Protein AF-A0A4Z0QN65-F1 (afdb_monomer_lite)

pLDDT: mean 91.8, std 8.85, range [50.81, 98.5]

Foldseek 3Di:
DDLQVLCVVLPHNGNVRQVVQKDFLDADPNKTFIWGDRPQWIWTAIPVPSVDTPDIGRDPVVSNCSVVVVVVVVVVVVVVD

Secondary structure (DSSP, 8-state):
--HHHHHHHTT-S-HHHHHHT-EEEEEETTEEEEEEEETTEEEEEETT-TTS--EEESSHHHHHHHHHHHHHHHHHHHT--

Structure (mmCIF, N/CA/C/O backbone):
data_AF-A0A4Z0QN65-F1
#
_entry.id   AF-A0A4Z0QN65-F1
#
loop_
_atom_site.group_PDB
_atom_s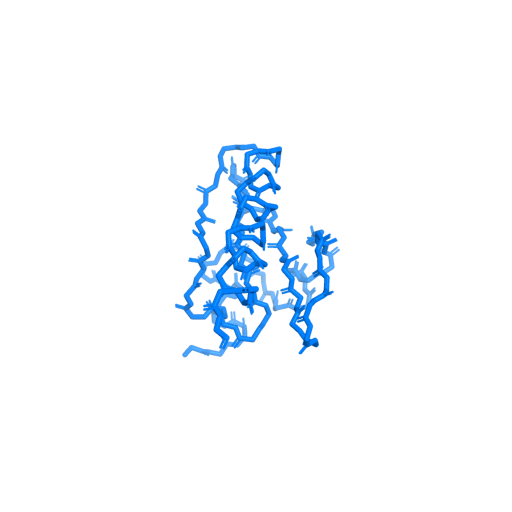ite.id
_atom_site.type_symbol
_atom_site.label_atom_id
_atom_site.label_alt_id
_atom_site.label_comp_id
_atom_site.label_asym_id
_atom_site.label_entity_id
_atom_site.label_seq_id
_atom_site.pdbx_PDB_ins_code
_atom_site.Cartn_x
_atom_site.Cartn_y
_atom_site.Cartn_z
_atom_site.occupancy
_atom_site.B_iso_or_equiv
_atom_site.auth_seq_id
_atom_site.auth_comp_id
_atom_site.auth_asym_id
_atom_site.auth_atom_id
_atom_site.pdbx_PDB_model_num
ATOM 1 N N . MET A 1 1 ? 0.321 -15.666 5.811 1.00 82.19 1 MET A N 1
ATOM 2 C CA . MET A 1 1 ? -0.585 -14.593 6.264 1.00 82.19 1 MET A CA 1
ATOM 3 C C . MET A 1 1 ? -1.728 -14.494 5.265 1.00 82.19 1 MET A C 1
ATOM 5 O O . MET A 1 1 ? -1.464 -14.607 4.072 1.00 82.19 1 MET A O 1
ATOM 9 N N . THR A 1 2 ? -2.974 -14.377 5.714 1.00 90.00 2 THR A N 1
ATOM 10 C CA . THR A 1 2 ? -4.125 -14.093 4.837 1.00 90.00 2 THR A CA 1
ATOM 11 C C . THR A 1 2 ? -4.245 -12.589 4.577 1.00 90.00 2 THR A C 1
ATOM 13 O O . THR A 1 2 ? -3.665 -11.795 5.314 1.00 90.00 2 THR A O 1
ATOM 16 N N . ASN A 1 3 ? -5.027 -12.197 3.569 1.00 90.69 3 ASN A N 1
ATOM 17 C CA . ASN A 1 3 ? -5.313 -10.791 3.263 1.00 90.69 3 ASN A CA 1
ATOM 18 C C . ASN A 1 3 ? -5.864 -10.027 4.477 1.00 90.69 3 ASN A C 1
ATOM 20 O O . ASN A 1 3 ? -5.354 -8.967 4.823 1.00 90.69 3 ASN A O 1
ATOM 24 N N . ASP A 1 4 ? -6.843 -10.597 5.182 1.00 91.69 4 ASP A N 1
ATOM 25 C CA . ASP A 1 4 ? -7.402 -9.945 6.373 1.00 91.69 4 ASP A CA 1
ATOM 26 C C . ASP A 1 4 ? -6.398 -9.877 7.528 1.00 91.69 4 ASP A C 1
ATOM 28 O O . ASP A 1 4 ? -6.365 -8.892 8.257 1.00 91.69 4 ASP A O 1
ATOM 32 N N . GLN A 1 5 ? -5.522 -10.878 7.678 1.00 93.44 5 GLN A N 1
ATOM 33 C CA . GLN A 1 5 ? -4.447 -10.813 8.674 1.00 93.44 5 GLN A CA 1
ATOM 34 C C . GLN A 1 5 ? -3.449 -9.692 8.362 1.00 93.44 5 GLN A C 1
ATOM 36 O O . GLN A 1 5 ? -2.978 -9.035 9.286 1.00 93.44 5 GLN A O 1
ATOM 41 N N . PHE A 1 6 ? -3.139 -9.469 7.083 1.00 93.56 6 PHE A N 1
ATOM 42 C CA . PHE A 1 6 ? -2.292 -8.364 6.640 1.00 93.56 6 PHE A CA 1
ATOM 43 C C . PHE A 1 6 ? -2.955 -7.010 6.910 1.00 93.56 6 PHE A C 1
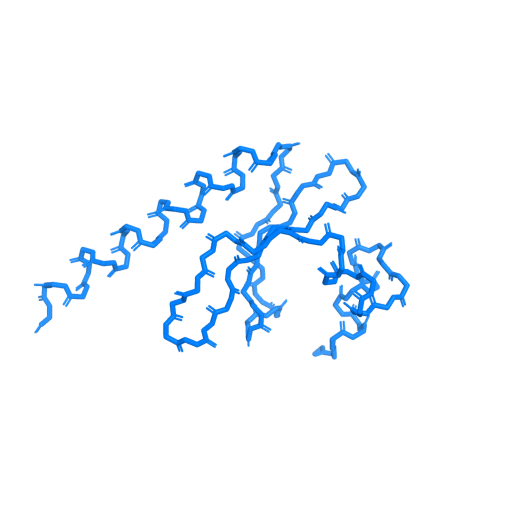ATOM 45 O O . PHE A 1 6 ? -2.353 -6.144 7.539 1.00 93.56 6 PHE A O 1
ATOM 52 N N . ALA A 1 7 ? -4.226 -6.859 6.537 1.00 94.38 7 ALA A N 1
ATOM 53 C CA . ALA A 1 7 ? -4.994 -5.643 6.790 1.00 94.38 7 ALA A CA 1
ATOM 54 C C . ALA A 1 7 ? -5.068 -5.318 8.292 1.00 94.38 7 ALA A C 1
ATOM 56 O O . ALA A 1 7 ? -4.718 -4.216 8.715 1.00 94.38 7 ALA A O 1
ATOM 57 N N . SER A 1 8 ? -5.413 -6.308 9.121 1.00 94.19 8 SER A N 1
ATOM 58 C CA . SER A 1 8 ? -5.440 -6.161 10.581 1.00 94.19 8 SER A CA 1
ATOM 59 C C . SER A 1 8 ? -4.077 -5.823 11.179 1.00 94.19 8 SER A C 1
ATOM 61 O O . SER A 1 8 ? -4.011 -5.043 12.127 1.00 94.19 8 SER A O 1
ATOM 63 N N . HIS A 1 9 ? -2.981 -6.359 10.631 1.00 93.69 9 HIS A N 1
ATOM 64 C CA . HIS A 1 9 ? -1.628 -6.008 11.071 1.00 93.69 9 HIS A CA 1
ATOM 65 C C . HIS A 1 9 ? -1.311 -4.519 10.865 1.00 93.69 9 HIS A C 1
ATOM 67 O O . HIS A 1 9 ? -0.598 -3.926 11.671 1.00 93.69 9 HIS A O 1
ATOM 73 N N . HIS A 1 10 ? -1.892 -3.913 9.830 1.00 92.69 10 HIS A N 1
ATOM 74 C CA . HIS A 1 10 ? -1.694 -2.514 9.461 1.00 92.69 10 HIS A CA 1
ATOM 75 C C . HIS A 1 10 ? -2.815 -1.574 9.932 1.00 92.69 10 HIS A C 1
ATOM 77 O O . HIS A 1 10 ? -2.863 -0.416 9.523 1.00 92.69 10 HIS A O 1
ATOM 83 N N . GLY A 1 11 ? -3.677 -2.043 10.840 1.00 94.12 11 GLY A N 1
ATOM 84 C CA . GLY A 1 11 ? -4.678 -1.214 11.515 1.00 94.12 11 GLY A CA 1
ATOM 85 C C . GLY A 1 11 ? -6.042 -1.135 10.828 1.00 94.12 11 GLY A C 1
ATOM 86 O O . GLY A 1 11 ? -6.863 -0.322 11.244 1.00 94.12 11 GLY A O 1
ATOM 87 N N . TYR A 1 12 ? -6.303 -1.976 9.827 1.00 95.75 12 TYR A N 1
ATOM 88 C CA . TYR A 1 12 ? -7.590 -2.043 9.132 1.00 95.75 12 TYR A CA 1
ATOM 89 C C . TYR A 1 12 ? -8.478 -3.164 9.675 1.00 95.75 12 TYR A C 1
ATOM 91 O O . TYR A 1 12 ? -7.998 -4.199 10.146 1.00 95.75 12 TYR A O 1
ATOM 99 N N . THR A 1 13 ? -9.792 -2.993 9.567 1.00 94.81 13 THR A N 1
ATOM 100 C CA . THR A 1 13 ? -10.776 -3.997 9.990 1.00 94.81 13 THR A CA 1
ATOM 101 C C . THR A 1 13 ? -10.878 -5.130 8.975 1.00 94.81 13 THR A C 1
ATOM 103 O O . THR A 1 13 ? -10.996 -6.293 9.361 1.00 94.81 13 THR A O 1
ATOM 106 N N . THR A 1 14 ? -10.827 -4.801 7.682 1.00 95.06 14 THR A N 1
ATOM 107 C CA . THR A 1 14 ? -10.889 -5.767 6.576 1.00 95.06 14 THR A CA 1
ATOM 108 C C . THR A 1 14 ? -9.886 -5.418 5.482 1.00 95.06 14 THR A C 1
ATOM 110 O O . THR A 1 14 ? -9.445 -4.274 5.354 1.00 95.06 14 THR A O 1
ATOM 113 N N . PHE A 1 15 ? -9.532 -6.402 4.655 1.00 94.38 15 PHE A N 1
ATOM 114 C CA . PHE A 1 15 ? -8.710 -6.134 3.475 1.00 94.38 15 PHE A CA 1
ATOM 115 C C . PHE A 1 15 ? -9.417 -5.250 2.439 1.00 94.38 15 PHE A C 1
ATOM 117 O O . PHE A 1 15 ? -8.767 -4.453 1.776 1.00 94.38 15 PHE A O 1
ATOM 124 N N . GLU A 1 16 ? -10.741 -5.353 2.317 1.00 95.00 16 GLU A N 1
ATOM 125 C CA . GLU A 1 16 ? -11.533 -4.490 1.431 1.00 95.00 16 GLU A CA 1
ATOM 126 C C . GLU A 1 16 ? -11.439 -3.016 1.848 1.00 95.00 16 GLU A C 1
ATOM 128 O O . GLU A 1 16 ? -11.117 -2.172 1.019 1.00 95.00 16 GLU A O 1
ATOM 133 N N . GLU A 1 17 ? -11.588 -2.723 3.147 1.00 96.06 17 GLU A N 1
ATOM 134 C CA . GLU A 1 17 ? -11.407 -1.373 3.696 1.00 96.06 17 GLU A CA 1
ATOM 135 C C . GLU A 1 17 ? -10.008 -0.828 3.387 1.00 96.06 17 GLU A C 1
ATOM 137 O O . GLU A 1 17 ? -9.856 0.321 2.972 1.00 96.06 17 GLU A O 1
ATOM 142 N N . MET A 1 18 ? -8.982 -1.666 3.562 1.00 96.19 18 MET A N 1
ATOM 143 C CA . MET A 1 18 ? -7.610 -1.298 3.233 1.00 96.19 18 MET A CA 1
ATOM 144 C C . MET A 1 18 ? -7.481 -0.905 1.762 1.00 96.19 18 MET A C 1
ATOM 146 O O . MET A 1 18 ? -6.921 0.148 1.470 1.00 96.19 18 MET A O 1
ATOM 150 N N . ILE A 1 19 ? -8.001 -1.716 0.837 1.00 95.44 19 ILE A N 1
ATOM 151 C CA . ILE A 1 19 ? -7.938 -1.433 -0.602 1.00 95.44 19 ILE A CA 1
ATOM 152 C C . ILE A 1 19 ? -8.687 -0.144 -0.955 1.00 95.44 19 ILE A C 1
ATOM 154 O O . ILE A 1 19 ? -8.133 0.680 -1.680 1.00 95.44 19 ILE A O 1
ATOM 158 N N . ASP A 1 20 ? -9.887 0.066 -0.416 1.00 96.31 20 ASP A N 1
ATOM 159 C CA . ASP A 1 20 ? -10.714 1.246 -0.703 1.00 96.31 20 ASP A CA 1
ATOM 160 C C . ASP A 1 20 ? -10.056 2.562 -0.264 1.00 96.31 20 ASP A C 1
ATOM 162 O O . ASP A 1 20 ? -10.245 3.603 -0.896 1.00 96.31 20 ASP A O 1
ATOM 166 N N . LEU A 1 21 ? -9.267 2.520 0.813 1.00 96.75 21 LEU A N 1
ATOM 167 C CA . LEU A 1 21 ? -8.525 3.670 1.337 1.00 96.75 21 LEU A CA 1
ATOM 168 C C . LEU A 1 21 ? -7.135 3.838 0.711 1.00 96.75 21 LEU A C 1
ATOM 170 O O . LEU A 1 21 ? -6.439 4.811 1.007 1.00 96.75 21 LEU A O 1
ATOM 174 N N . SER A 1 22 ? -6.712 2.897 -0.129 1.00 97.50 22 SER A N 1
ATOM 175 C CA . SER A 1 22 ? -5.385 2.893 -0.731 1.00 97.50 22 SER A CA 1
ATOM 176 C C . SER A 1 22 ? -5.338 3.591 -2.085 1.00 97.50 22 SER A C 1
ATOM 178 O O . SER A 1 22 ? -6.321 3.675 -2.818 1.00 97.50 22 SER A O 1
ATOM 180 N N . THR A 1 23 ? -4.137 4.014 -2.469 1.00 98.06 23 THR A N 1
ATOM 181 C CA . THR A 1 23 ? -3.842 4.550 -3.798 1.00 98.06 23 THR A CA 1
ATOM 182 C C . THR A 1 23 ? -3.020 3.544 -4.592 1.00 98.06 23 THR A C 1
ATOM 184 O O . THR A 1 23 ? -1.930 3.150 -4.177 1.00 98.06 23 THR A O 1
ATOM 187 N N . ILE A 1 24 ? -3.509 3.162 -5.772 1.00 97.12 24 ILE A N 1
ATOM 188 C CA . ILE A 1 24 ? -2.723 2.399 -6.748 1.00 97.12 24 ILE A CA 1
ATOM 189 C C . ILE A 1 24 ? -1.809 3.378 -7.486 1.00 97.12 24 ILE A C 1
ATOM 191 O O . ILE A 1 24 ? -2.286 4.268 -8.187 1.00 97.12 24 ILE A O 1
ATOM 195 N N . VAL A 1 25 ? -0.498 3.194 -7.351 1.00 96.56 25 VAL A N 1
ATOM 196 C CA . VAL A 1 25 ? 0.514 4.047 -7.990 1.00 96.56 25 VAL A CA 1
ATOM 197 C C . VAL A 1 25 ? 0.856 3.524 -9.383 1.00 96.56 25 VAL A C 1
ATOM 199 O O . VAL A 1 25 ? 0.939 4.289 -10.342 1.00 96.56 25 VAL A O 1
ATOM 202 N N . LEU A 1 26 ? 1.054 2.208 -9.513 1.00 94.25 26 LEU A N 1
ATOM 203 C CA . LEU A 1 26 ? 1.445 1.559 -10.766 1.00 94.25 26 LEU A CA 1
ATOM 204 C C . LEU A 1 26 ? 0.757 0.203 -10.926 1.00 94.25 26 LEU A C 1
ATOM 206 O O . LEU A 1 26 ? 0.467 -0.491 -9.952 1.00 94.25 26 LEU A O 1
ATOM 210 N N . SER A 1 27 ? 0.571 -0.197 -12.185 1.00 93.19 27 SER A N 1
ATOM 211 C CA . SER A 1 27 ? 0.218 -1.566 -12.557 1.00 93.19 27 SER A CA 1
ATOM 212 C C . SER A 1 27 ? 1.239 -2.095 -13.557 1.00 93.19 27 SER A C 1
ATOM 214 O O . SER A 1 27 ? 1.388 -1.551 -14.653 1.00 93.19 27 SER A O 1
ATOM 216 N N . ILE A 1 28 ? 1.978 -3.133 -13.166 1.00 88.00 28 ILE A N 1
ATOM 217 C CA . ILE A 1 28 ? 3.069 -3.705 -13.961 1.00 88.00 28 ILE A CA 1
ATOM 218 C C . ILE A 1 28 ? 2.923 -5.225 -13.931 1.00 88.00 28 ILE A C 1
ATOM 220 O O . ILE A 1 28 ? 2.826 -5.815 -12.865 1.00 88.00 28 ILE A O 1
ATOM 224 N N . TYR A 1 29 ? 2.876 -5.866 -15.103 1.00 86.50 29 TYR A N 1
ATOM 225 C CA . TYR A 1 29 ? 2.756 -7.329 -15.239 1.00 86.50 29 TYR A CA 1
ATOM 226 C C . TYR A 1 29 ? 1.592 -7.959 -14.443 1.00 86.50 29 TYR A C 1
ATOM 228 O O . TYR A 1 29 ? 1.647 -9.116 -14.032 1.00 86.50 29 TYR A O 1
ATOM 236 N N . GLY A 1 30 ? 0.504 -7.203 -14.256 1.00 88.56 30 GLY A N 1
ATOM 237 C CA . GLY A 1 30 ? -0.663 -7.646 -13.493 1.00 88.56 30 GLY A CA 1
ATOM 238 C C . GLY A 1 30 ? -0.454 -7.651 -11.978 1.00 88.56 30 GLY A C 1
ATOM 239 O O . GLY A 1 30 ? -1.213 -8.321 -11.286 1.00 88.56 30 GLY A O 1
ATOM 240 N N . GLU A 1 31 ? 0.571 -6.970 -11.477 1.00 92.69 31 GLU A N 1
ATOM 241 C CA . GLU A 1 31 ? 0.765 -6.628 -10.067 1.00 92.69 31 GLU A CA 1
ATOM 242 C C . GLU A 1 31 ? 0.391 -5.163 -9.851 1.00 92.69 31 GLU A C 1
ATOM 244 O O . GLU A 1 31 ? 0.656 -4.309 -10.709 1.00 92.69 31 GLU A O 1
ATOM 249 N N . LEU A 1 32 ? -0.225 -4.875 -8.710 1.00 95.31 32 LEU A N 1
ATOM 250 C CA . LEU A 1 32 ? -0.584 -3.528 -8.287 1.00 95.31 32 LEU A CA 1
ATOM 251 C C . LEU A 1 32 ? 0.393 -3.073 -7.212 1.00 95.31 32 LEU A C 1
ATOM 253 O O . LEU A 1 32 ? 0.558 -3.733 -6.189 1.00 95.31 32 LEU A O 1
ATOM 257 N N . TRP A 1 33 ? 1.022 -1.928 -7.450 1.00 96.69 33 TRP A N 1
ATOM 258 C CA . TRP A 1 33 ? 1.917 -1.277 -6.503 1.00 96.69 33 TRP A CA 1
ATOM 259 C C . TRP A 1 33 ? 1.124 -0.190 -5.793 1.00 96.69 33 TRP A C 1
ATOM 261 O O . TRP A 1 33 ? 0.627 0.743 -6.432 1.00 96.69 33 TRP A O 1
ATOM 271 N N . ILE A 1 34 ? 0.948 -0.364 -4.490 1.00 97.75 34 ILE A N 1
ATOM 272 C CA . ILE A 1 34 ? -0.097 0.286 -3.706 1.00 97.75 34 ILE A CA 1
ATOM 273 C C . ILE A 1 34 ? 0.542 1.064 -2.557 1.00 97.75 34 ILE A C 1
ATOM 275 O O . ILE A 1 34 ? 1.529 0.622 -1.967 1.00 97.75 34 ILE A O 1
ATOM 279 N N . ILE A 1 35 ? -0.047 2.215 -2.236 1.00 98.50 35 ILE A N 1
ATOM 280 C CA . ILE A 1 35 ? 0.212 2.962 -1.007 1.00 98.50 35 ILE A CA 1
ATOM 281 C C . ILE A 1 35 ? -1.054 2.955 -0.155 1.00 98.50 35 ILE A C 1
ATOM 283 O O . ILE A 1 35 ? -2.105 3.399 -0.614 1.00 98.50 35 ILE A O 1
ATOM 287 N N . SER A 1 36 ? -0.947 2.494 1.088 1.00 98.19 36 SER A N 1
ATOM 288 C CA . SER A 1 36 ? -2.049 2.452 2.053 1.00 98.19 36 SER A CA 1
ATOM 289 C C . SER A 1 36 ? -1.760 3.370 3.247 1.00 98.19 36 SER A C 1
ATOM 291 O O . SER A 1 36 ? -0.686 3.249 3.839 1.00 98.19 36 SER A O 1
ATOM 293 N N . PRO A 1 37 ? -2.679 4.265 3.645 1.00 97.50 37 PRO A N 1
ATOM 294 C CA . PRO A 1 37 ? -2.486 5.136 4.807 1.00 97.50 37 PRO A CA 1
ATOM 295 C C . PRO A 1 37 ? -2.654 4.371 6.132 1.00 97.50 37 PRO A C 1
ATOM 297 O O . PRO A 1 37 ? -3.757 4.008 6.521 1.00 97.50 37 PRO A O 1
ATOM 300 N N . THR A 1 38 ? -1.576 4.141 6.874 1.00 93.69 38 THR A N 1
ATOM 301 C CA . THR A 1 38 ? -1.583 3.373 8.129 1.00 93.69 38 THR A CA 1
ATOM 302 C C . THR A 1 38 ? -1.349 4.277 9.334 1.00 93.69 38 THR A C 1
ATOM 304 O O . THR A 1 38 ? -0.212 4.505 9.749 1.00 93.69 38 THR A O 1
ATOM 307 N N . GLY A 1 39 ? -2.425 4.795 9.929 1.00 89.19 39 GLY A N 1
ATOM 308 C CA . GLY A 1 39 ? -2.339 5.678 11.096 1.00 89.19 39 GLY A CA 1
ATOM 309 C C . GLY A 1 39 ? -1.599 6.985 10.785 1.00 89.19 39 GLY A C 1
ATOM 310 O O . GLY A 1 39 ? -2.208 7.914 10.264 1.00 89.19 39 GLY A O 1
ATOM 311 N N . ASN A 1 40 ? -0.303 7.045 11.112 1.00 91.69 40 ASN A N 1
ATOM 312 C CA . ASN A 1 40 ? 0.571 8.207 10.882 1.00 91.69 40 ASN A CA 1
ATOM 313 C C . ASN A 1 40 ? 1.610 7.984 9.767 1.00 91.69 40 ASN A C 1
ATOM 315 O O . ASN A 1 40 ? 2.449 8.851 9.545 1.00 91.69 40 ASN A O 1
ATOM 319 N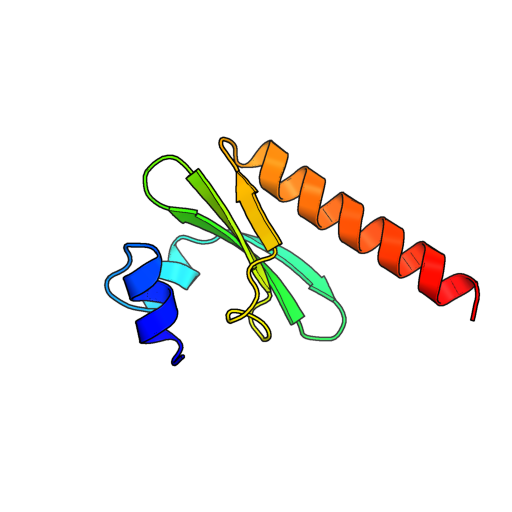 N . GLU A 1 41 ? 1.590 6.825 9.114 1.00 96.94 41 GLU A N 1
ATOM 320 C CA . GLU A 1 41 ? 2.553 6.428 8.085 1.00 96.94 41 GLU A CA 1
ATOM 321 C C . GLU A 1 41 ? 1.827 6.020 6.797 1.00 96.94 41 GLU A C 1
ATOM 323 O O . GLU A 1 41 ? 0.606 5.854 6.761 1.00 96.94 41 GLU A O 1
ATOM 328 N N . PHE A 1 42 ? 2.598 5.818 5.736 1.00 98.25 42 PHE A N 1
ATOM 329 C CA . PHE A 1 42 ? 2.157 5.321 4.444 1.00 98.25 42 PHE A CA 1
ATOM 330 C C . PHE A 1 42 ? 2.885 4.018 4.135 1.00 98.25 42 PHE A C 1
ATOM 332 O O . PHE A 1 42 ? 4.104 3.993 3.964 1.00 98.25 42 PHE A O 1
ATOM 339 N N . LEU A 1 43 ? 2.134 2.926 4.057 1.00 98.12 43 LEU A N 1
ATOM 340 C CA . LEU A 1 43 ? 2.643 1.607 3.709 1.00 98.12 43 LEU A CA 1
ATOM 341 C C . LEU A 1 43 ? 2.724 1.470 2.190 1.00 98.12 43 LEU A C 1
ATOM 343 O O . LEU A 1 43 ? 1.693 1.506 1.522 1.00 98.12 43 LEU A O 1
ATOM 347 N N . ALA A 1 44 ? 3.917 1.239 1.650 1.00 98.19 44 ALA A N 1
ATOM 348 C CA . ALA A 1 44 ? 4.105 0.820 0.266 1.00 98.19 44 ALA A CA 1
ATOM 349 C C . ALA A 1 44 ? 4.185 -0.710 0.188 1.00 98.19 44 ALA A C 1
ATOM 351 O O . ALA A 1 44 ? 4.931 -1.346 0.937 1.00 98.19 44 ALA A O 1
ATOM 352 N N . TRP A 1 45 ? 3.448 -1.319 -0.735 1.00 97.00 45 TRP A N 1
ATOM 353 C CA . TRP A 1 45 ? 3.393 -2.775 -0.887 1.00 97.00 45 TRP A CA 1
ATOM 354 C C . TRP A 1 45 ? 2.906 -3.179 -2.282 1.00 97.00 45 TRP A C 1
ATOM 356 O O . TRP A 1 45 ? 2.498 -2.339 -3.087 1.00 97.00 45 TRP A O 1
ATOM 366 N N . VAL A 1 46 ? 2.982 -4.478 -2.578 1.00 95.25 46 VAL A N 1
ATOM 367 C CA . VAL A 1 46 ? 2.520 -5.059 -3.844 1.00 95.25 46 VAL A CA 1
ATOM 368 C C . VAL A 1 46 ? 1.421 -6.073 -3.552 1.00 95.25 46 VAL A C 1
ATOM 370 O O . VAL A 1 46 ? 1.599 -6.941 -2.698 1.00 95.25 46 VAL A O 1
ATOM 373 N N . ASP A 1 47 ? 0.299 -5.986 -4.264 1.00 93.38 47 ASP A N 1
ATOM 374 C CA . ASP A 1 47 ? -0.918 -6.774 -4.009 1.00 93.38 47 ASP A CA 1
ATOM 375 C C . ASP A 1 47 ? -0.700 -8.292 -3.937 1.00 93.38 47 ASP A C 1
ATOM 377 O O . ASP A 1 47 ? -1.364 -8.975 -3.161 1.00 93.38 47 ASP A O 1
ATOM 381 N N . LYS A 1 48 ? 0.236 -8.830 -4.722 1.00 91.12 48 LYS A N 1
ATOM 382 C CA . LYS A 1 48 ? 0.574 -10.264 -4.748 1.00 91.12 48 LYS A CA 1
ATOM 383 C C . LYS A 1 48 ? 1.705 -10.674 -3.805 1.00 91.12 48 LYS A C 1
ATOM 385 O O . LYS A 1 48 ? 1.902 -11.871 -3.616 1.00 91.12 48 LYS A O 1
ATOM 390 N N . HIS A 1 49 ? 2.409 -9.710 -3.214 1.00 90.69 49 HIS A N 1
ATOM 391 C CA . HIS A 1 49 ? 3.572 -9.916 -2.336 1.00 90.69 49 HIS A CA 1
ATOM 392 C C . HIS A 1 49 ? 3.400 -9.150 -1.019 1.00 90.69 49 HIS A C 1
ATOM 394 O O . HIS A 1 49 ? 4.335 -8.555 -0.488 1.00 90.69 49 HIS A O 1
ATOM 400 N N . TYR A 1 50 ? 2.173 -9.125 -0.496 1.00 84.38 50 TYR A N 1
ATOM 401 C CA . TYR A 1 50 ? 1.819 -8.412 0.735 1.00 84.38 50 TYR A CA 1
ATOM 402 C C . TYR A 1 50 ? 2.509 -8.983 1.989 1.00 84.38 50 TYR A C 1
ATOM 404 O O . TYR A 1 50 ? 2.534 -8.350 3.038 1.00 84.38 50 TYR A O 1
ATOM 412 N N . ASP A 1 51 ? 3.090 -10.181 1.911 1.00 86.62 51 ASP A N 1
ATOM 413 C CA . ASP A 1 51 ? 3.955 -10.748 2.948 1.00 86.62 51 ASP A CA 1
ATOM 414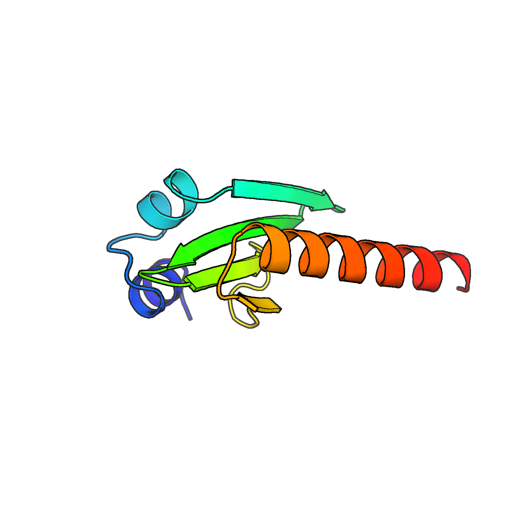 C C . ASP A 1 51 ? 5.332 -10.067 3.024 1.00 86.62 51 ASP A C 1
ATOM 416 O O . ASP A 1 51 ? 6.039 -10.228 4.020 1.00 86.62 51 ASP A O 1
ATOM 420 N N . GLN A 1 52 ? 5.697 -9.297 1.998 1.00 89.69 52 GLN A N 1
ATOM 421 C CA . GLN A 1 52 ? 6.946 -8.548 1.890 1.00 89.69 52 GLN A CA 1
ATOM 422 C C . GLN A 1 52 ? 6.649 -7.097 1.487 1.00 89.69 52 GLN A C 1
ATOM 424 O O . GLN A 1 52 ? 6.922 -6.695 0.352 1.00 89.69 52 GLN A O 1
ATOM 429 N N . PRO A 1 53 ? 6.072 -6.290 2.398 1.00 94.12 53 PRO A N 1
ATOM 430 C CA . PRO A 1 53 ? 5.843 -4.880 2.126 1.00 94.12 53 PRO A CA 1
ATOM 431 C C . PRO A 1 53 ? 7.159 -4.174 1.784 1.00 94.12 53 PRO A C 1
ATOM 433 O O . PRO A 1 53 ? 8.223 -4.486 2.323 1.00 94.12 53 PRO A O 1
ATOM 436 N N . LEU A 1 54 ? 7.069 -3.203 0.879 1.00 95.88 54 LEU A N 1
ATOM 437 C CA . LEU A 1 54 ? 8.210 -2.442 0.374 1.00 95.88 54 LEU A CA 1
ATOM 438 C C . LEU A 1 54 ? 8.782 -1.513 1.455 1.00 95.88 54 LEU A C 1
ATOM 440 O O . LEU A 1 54 ? 9.987 -1.272 1.486 1.00 95.88 54 LEU A O 1
ATOM 444 N N . GLY A 1 55 ? 7.918 -1.011 2.340 1.00 96.38 55 GLY A N 1
ATOM 445 C CA . GLY A 1 55 ? 8.294 -0.218 3.507 1.00 96.38 55 GLY A CA 1
ATOM 446 C C . GLY A 1 55 ? 7.144 0.637 4.038 1.00 96.38 55 GLY A C 1
ATOM 447 O O . GLY A 1 55 ? 6.099 0.747 3.398 1.00 96.38 55 GLY A O 1
ATOM 448 N N . CYS A 1 56 ? 7.365 1.260 5.195 1.00 97.44 56 CYS A N 1
ATOM 449 C CA . CYS A 1 56 ? 6.522 2.330 5.729 1.00 97.44 56 CYS A CA 1
ATOM 450 C C . CYS A 1 56 ? 7.268 3.662 5.622 1.00 97.44 56 CYS A C 1
ATOM 452 O O . CYS A 1 56 ? 8.483 3.710 5.832 1.00 97.44 56 CYS A O 1
ATOM 454 N N . PHE A 1 57 ? 6.541 4.727 5.299 1.00 98.19 57 PHE A N 1
ATOM 455 C CA . PHE A 1 57 ? 7.082 6.062 5.049 1.00 98.19 57 PHE A CA 1
ATOM 456 C C . PHE A 1 57 ? 6.288 7.110 5.826 1.00 98.19 57 PHE A C 1
ATOM 458 O O . PHE A 1 57 ? 5.105 6.912 6.095 1.00 98.19 57 PHE A O 1
ATOM 465 N N . GLU A 1 58 ? 6.911 8.233 6.178 1.00 97.56 58 GLU A N 1
ATOM 466 C CA . GLU A 1 58 ? 6.226 9.295 6.927 1.00 97.56 58 GLU A CA 1
ATOM 467 C C . GLU A 1 58 ? 5.242 10.059 6.034 1.00 97.56 58 GLU A C 1
ATOM 469 O O . GLU A 1 58 ? 4.210 10.543 6.500 1.00 97.56 58 GLU A O 1
ATOM 474 N N . THR A 1 59 ? 5.537 10.144 4.734 1.00 98.06 59 THR A N 1
ATOM 475 C CA . THR A 1 59 ? 4.718 10.873 3.758 1.00 98.06 59 THR A CA 1
ATOM 476 C C . THR A 1 59 ? 4.328 10.015 2.560 1.00 98.06 59 THR A C 1
ATOM 478 O O . THR A 1 59 ? 5.004 9.048 2.196 1.00 98.06 59 THR A O 1
ATOM 481 N N . PHE A 1 60 ? 3.225 10.398 1.914 1.00 97.94 60 PHE A N 1
ATOM 482 C CA . PHE A 1 60 ? 2.771 9.758 0.684 1.00 97.94 60 PHE A CA 1
ATOM 483 C C . PHE A 1 60 ? 3.818 9.905 -0.429 1.00 97.94 60 PHE A C 1
ATOM 485 O O . PHE A 1 60 ? 4.118 8.948 -1.139 1.00 97.94 60 PHE A O 1
ATOM 492 N N . GLU A 1 61 ? 4.406 11.094 -0.554 1.00 98.12 61 GLU A N 1
ATOM 493 C CA . GLU A 1 61 ? 5.391 11.436 -1.578 1.00 98.12 61 GLU A CA 1
ATOM 494 C C . GLU A 1 61 ? 6.676 10.607 -1.445 1.00 98.12 61 GLU A C 1
ATOM 496 O O . GLU A 1 61 ? 7.277 10.225 -2.451 1.00 98.12 61 GLU A O 1
ATOM 501 N N . GLU A 1 62 ? 7.099 10.287 -0.221 1.00 98.19 62 GLU A N 1
ATOM 502 C CA . GLU A 1 62 ? 8.229 9.384 0.018 1.00 98.19 62 GLU A CA 1
ATOM 503 C C . GLU A 1 62 ? 7.924 7.956 -0.439 1.00 98.19 62 GLU A C 1
ATOM 505 O O . GLU A 1 62 ? 8.738 7.359 -1.151 1.00 98.19 62 GLU A O 1
ATOM 510 N N . ALA A 1 63 ? 6.745 7.432 -0.091 1.00 98.25 63 ALA A N 1
ATOM 511 C CA . ALA A 1 63 ? 6.302 6.108 -0.522 1.00 98.25 63 ALA A CA 1
ATOM 512 C C . ALA A 1 63 ? 6.187 6.021 -2.055 1.00 98.25 63 ALA A C 1
ATOM 514 O O . ALA A 1 63 ? 6.658 5.058 -2.669 1.00 98.25 63 ALA A O 1
ATOM 515 N N . GLU A 1 64 ? 5.626 7.049 -2.694 1.00 98.00 64 GLU A N 1
ATOM 516 C CA . GLU A 1 64 ? 5.506 7.134 -4.152 1.00 98.00 64 GLU A CA 1
ATOM 517 C C . GLU A 1 64 ? 6.883 7.194 -4.822 1.00 98.00 64 GLU A C 1
ATOM 519 O O . GLU A 1 64 ? 7.171 6.414 -5.736 1.00 98.00 64 GLU A O 1
ATOM 524 N N . SER A 1 65 ? 7.763 8.075 -4.342 1.00 97.62 65 SER A N 1
ATOM 525 C CA . SER A 1 65 ? 9.130 8.216 -4.851 1.00 97.62 65 SER A CA 1
ATOM 526 C C . SER A 1 65 ? 9.906 6.901 -4.744 1.00 97.62 65 SER A C 1
ATOM 528 O O . SER A 1 65 ? 10.613 6.517 -5.683 1.00 97.62 65 SER A O 1
ATOM 530 N N . TYR A 1 66 ? 9.723 6.164 -3.645 1.00 97.50 66 TYR A N 1
ATOM 531 C CA . TYR A 1 66 ? 10.326 4.851 -3.449 1.00 97.50 66 TYR A CA 1
ATOM 532 C C . TYR A 1 66 ? 9.823 3.819 -4.469 1.00 97.50 66 TYR A C 1
ATOM 534 O O . TYR A 1 66 ? 10.639 3.187 -5.148 1.00 97.50 66 TYR A O 1
ATOM 542 N N . ILE A 1 67 ? 8.501 3.691 -4.642 1.00 96.31 67 ILE A N 1
ATOM 543 C CA . ILE A 1 67 ? 7.884 2.797 -5.638 1.00 96.31 67 ILE A CA 1
ATOM 544 C C . ILE A 1 67 ? 8.407 3.113 -7.045 1.00 96.31 67 ILE A C 1
ATOM 546 O O . ILE A 1 67 ? 8.912 2.233 -7.745 1.00 96.31 67 ILE A O 1
ATOM 550 N N . VAL A 1 68 ? 8.357 4.382 -7.454 1.00 94.25 68 VAL A N 1
ATOM 551 C CA . VAL A 1 68 ? 8.818 4.815 -8.781 1.00 94.25 68 VAL A CA 1
ATOM 552 C C . VAL A 1 68 ? 10.318 4.554 -8.95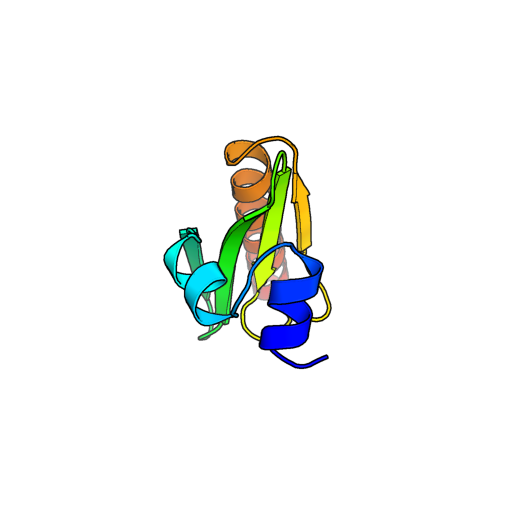7 1.00 94.25 68 VAL A C 1
ATOM 554 O O . VAL A 1 68 ? 10.753 4.135 -10.036 1.00 94.25 68 VAL A O 1
ATOM 557 N N . GLY A 1 69 ? 11.116 4.768 -7.910 1.00 94.62 69 GLY A N 1
ATOM 558 C CA . GLY A 1 69 ? 12.546 4.468 -7.884 1.00 94.62 69 GLY A CA 1
ATOM 559 C C . GLY A 1 69 ? 12.842 2.986 -8.119 1.00 94.62 69 GLY A C 1
ATOM 560 O O . GLY A 1 69 ? 13.661 2.655 -8.983 1.00 94.62 69 GLY A O 1
ATOM 561 N N . LEU A 1 70 ? 12.135 2.093 -7.420 1.00 92.94 70 LEU A N 1
ATOM 562 C CA . LEU A 1 70 ? 12.248 0.644 -7.604 1.00 92.94 70 LEU A CA 1
ATOM 563 C C . LEU A 1 70 ? 11.868 0.219 -9.022 1.00 92.94 70 LEU A C 1
ATOM 565 O O . LEU A 1 70 ? 12.619 -0.516 -9.666 1.00 92.94 70 LEU A O 1
ATOM 569 N N . CYS A 1 71 ? 10.754 0.722 -9.556 1.00 87.31 71 CYS A N 1
ATOM 570 C CA . CYS A 1 71 ? 10.328 0.383 -10.912 1.00 87.31 71 CYS A CA 1
ATOM 571 C C . CYS A 1 71 ? 11.351 0.827 -11.966 1.00 87.31 71 CYS A C 1
ATOM 573 O O . CYS A 1 71 ? 11.647 0.076 -12.897 1.00 87.31 71 CYS A O 1
ATOM 575 N N . ARG A 1 72 ? 11.956 2.011 -11.810 1.00 88.19 72 ARG A N 1
ATOM 576 C CA . ARG A 1 72 ? 13.045 2.464 -12.694 1.00 88.19 72 ARG A CA 1
ATOM 577 C C . ARG A 1 72 ? 14.254 1.538 -12.618 1.00 88.19 72 ARG A C 1
ATOM 579 O O . ARG A 1 72 ? 14.809 1.196 -13.660 1.00 88.19 72 ARG A O 1
ATOM 586 N N . ALA A 1 73 ? 14.643 1.110 -11.419 1.00 87.88 73 ALA A N 1
ATOM 587 C CA . ALA A 1 73 ? 15.746 0.170 -11.242 1.00 87.88 73 ALA A CA 1
ATOM 588 C C . ALA A 1 73 ? 15.461 -1.179 -11.929 1.00 87.88 73 ALA A C 1
ATOM 590 O O . ALA A 1 73 ? 16.315 -1.683 -12.659 1.00 87.88 73 ALA A O 1
ATOM 591 N N . LEU A 1 74 ? 14.246 -1.717 -11.780 1.00 83.62 74 LEU A N 1
ATOM 592 C CA . LEU A 1 74 ? 13.813 -2.958 -12.435 1.00 83.62 74 LEU A CA 1
ATOM 593 C C . LEU A 1 74 ? 13.813 -2.838 -13.967 1.00 83.62 74 LEU A C 1
ATOM 595 O O . LEU A 1 74 ? 14.308 -3.735 -14.648 1.00 83.62 74 LEU A O 1
ATOM 599 N N . CYS A 1 75 ? 13.338 -1.716 -14.516 1.00 79.25 75 CYS A N 1
ATOM 600 C CA . CYS A 1 75 ? 13.385 -1.446 -15.957 1.00 79.25 75 CYS A CA 1
ATOM 601 C C . CYS A 1 75 ? 14.816 -1.359 -16.507 1.00 79.25 75 CYS A C 1
ATOM 603 O O . CYS A 1 75 ? 15.079 -1.804 -17.620 1.00 79.25 75 CYS A O 1
ATOM 605 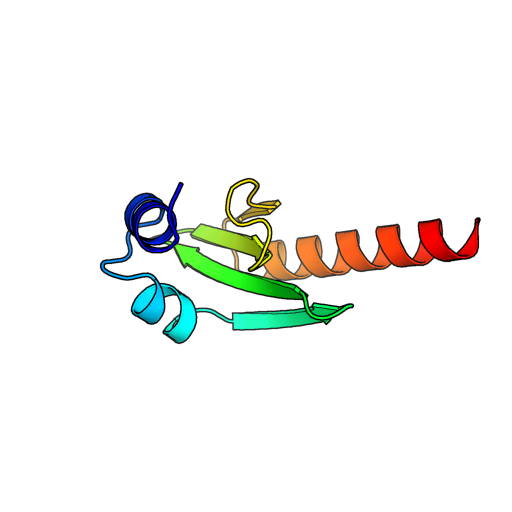N N . VAL A 1 76 ? 15.762 -0.795 -15.751 1.00 76.81 76 VAL A N 1
ATOM 606 C CA . VAL A 1 76 ? 17.174 -0.749 -16.172 1.00 76.81 76 VAL A CA 1
ATOM 607 C C . VAL A 1 76 ? 17.800 -2.144 -16.156 1.00 76.81 76 VAL A C 1
ATOM 609 O O . VAL A 1 76 ? 18.620 -2.459 -17.018 1.00 76.81 76 VAL A O 1
ATOM 612 N N . LEU A 1 77 ? 17.432 -2.985 -15.188 1.00 70.88 77 LEU A N 1
ATOM 613 C CA . LEU A 1 77 ? 17.934 -4.355 -15.090 1.00 70.88 77 LEU A CA 1
ATOM 614 C C . LEU A 1 77 ? 17.389 -5.250 -16.210 1.00 70.88 77 LEU A C 1
ATOM 616 O O . LEU A 1 77 ? 18.150 -6.043 -16.761 1.00 70.88 77 LEU A O 1
ATOM 620 N N . SER A 1 78 ? 16.123 -5.090 -16.602 1.00 68.19 78 SER A N 1
ATOM 621 C CA . SER A 1 78 ? 15.515 -5.890 -17.675 1.00 68.19 78 SER A CA 1
ATOM 622 C C . SER A 1 78 ? 16.061 -5.579 -19.072 1.00 68.19 78 SER A C 1
ATOM 624 O O . SER A 1 78 ? 15.978 -6.426 -19.950 1.00 68.19 78 SER A O 1
ATOM 626 N N . GLN A 1 79 ? 16.658 -4.402 -19.284 1.00 65.88 79 GLN A N 1
ATOM 627 C CA . GLN A 1 79 ? 17.305 -4.027 -20.551 1.00 65.88 79 GLN A CA 1
ATOM 628 C C . GLN A 1 79 ? 18.748 -4.540 -20.690 1.00 65.88 79 GLN A C 1
ATOM 630 O O . GLN A 1 79 ? 19.354 -4.381 -21.750 1.00 65.88 79 GLN A O 1
ATOM 635 N N . LYS A 1 80 ? 19.329 -5.098 -19.621 1.00 59.00 80 LYS A N 1
ATOM 636 C CA . LYS A 1 80 ? 20.710 -5.614 -19.596 1.00 59.00 80 LYS A CA 1
ATOM 637 C C . LYS A 1 80 ? 20.804 -7.142 -19.702 1.00 59.00 80 LYS A C 1
ATOM 639 O O . LYS A 1 80 ? 21.923 -7.655 -19.707 1.00 59.00 80 LYS A O 1
ATOM 644 N N . LEU A 1 81 ? 19.667 -7.836 -19.751 1.00 50.81 81 LEU A N 1
ATOM 645 C CA . LEU A 1 81 ? 19.539 -9.287 -19.935 1.00 50.81 81 LEU A CA 1
ATOM 646 C C . LEU A 1 81 ? 19.151 -9.598 -21.383 1.00 50.81 81 LEU A C 1
ATOM 648 O O . LEU A 1 81 ? 19.640 -10.629 -21.892 1.00 50.81 81 LEU A O 1
#

Radius of gyration: 12.98 Å; chains: 1; bounding box: 32×26×32 Å

Sequence (81 aa):
MTNDQFASHHGYTTFEEMIDLSTIVLSIYGELWIISPTGNEFLAWVDKHYDQPLGCFETFEEAESYIVGLCRALCVLSQKL